Protein AF-A0AA38Q3T3-F1 (afdb_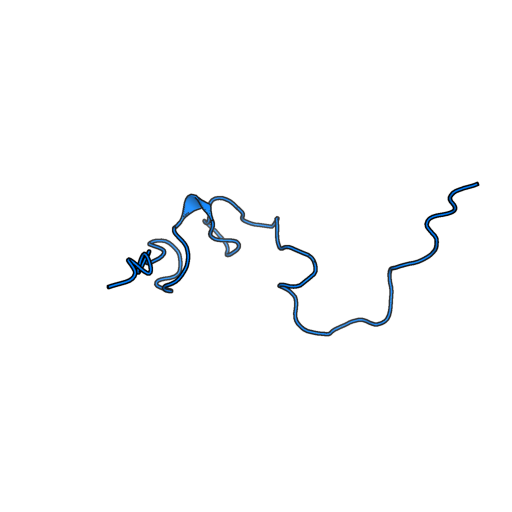monomer)

Mean predicted aligned error: 11.62 Å

Solvent-accessible surface area (backbone atoms only — not comparable to full-atom values): 3564 Å² total; per-residue (Å²): 132,84,83,73,70,76,35,53,9,82,67,76,76,40,70,75,36,38,34,64,68,24,47,51,89,88,21,66,27,45,83,65,64,54,85,84,69,64,78,89,77,69,102,75,84,83,79,78,86,87,79,132

Structure (mmCIF, N/CA/C/O backbone):
data_AF-A0AA38Q3T3-F1
#
_entry.id   AF-A0AA38Q3T3-F1
#
loop_
_atom_site.group_PDB
_atom_site.id
_atom_site.type_symbol
_atom_site.label_atom_id
_atom_site.label_alt_id
_atom_site.label_comp_id
_atom_site.label_asym_id
_atom_site.label_entity_id
_atom_site.label_seq_id
_atom_site.pdbx_PDB_ins_code
_atom_site.Cartn_x
_atom_site.Cartn_y
_atom_site.Cartn_z
_atom_site.occupancy
_atom_site.B_iso_or_equiv
_atom_site.auth_seq_id
_atom_site.auth_comp_id
_atom_site.auth_asym_id
_atom_site.auth_atom_id
_atom_site.pdbx_PDB_model_num
ATOM 1 N N . LYS A 1 1 ? -8.843 15.808 17.847 1.00 40.06 1 LYS A N 1
ATOM 2 C CA . LYS A 1 1 ? -7.768 14.782 17.787 1.00 40.06 1 LYS A CA 1
ATOM 3 C C . LYS A 1 1 ? -7.845 14.134 16.407 1.00 40.06 1 LYS A C 1
ATOM 5 O O . LYS A 1 1 ? -8.877 13.563 16.092 1.00 40.06 1 LYS A O 1
ATOM 10 N N . GLY A 1 2 ? -6.848 14.369 15.549 1.00 45.94 2 GLY A N 1
ATOM 11 C CA . GLY A 1 2 ? -6.894 13.985 14.134 1.00 45.94 2 GLY A CA 1
ATOM 12 C C . GLY A 1 2 ? -6.990 12.473 13.962 1.00 45.94 2 GLY A C 1
ATOM 13 O O . GLY A 1 2 ? -6.129 11.748 14.457 1.00 45.94 2 GLY A O 1
ATOM 14 N N . GLN A 1 3 ? -8.038 12.031 13.273 1.00 51.00 3 GLN A N 1
ATOM 15 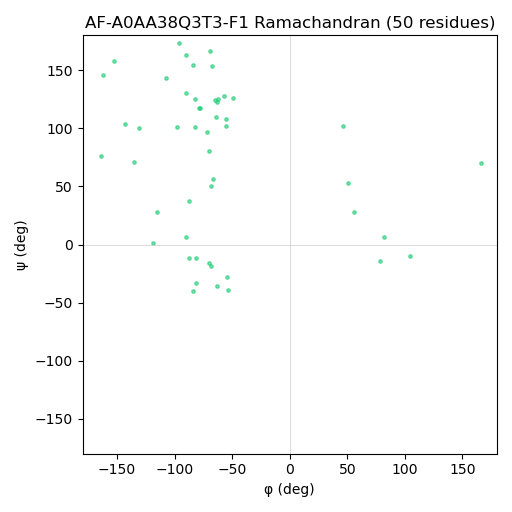C CA . GLN A 1 3 ? -8.255 10.652 12.854 1.00 51.00 3 GLN A CA 1
ATOM 16 C C . GLN A 1 3 ? -7.236 10.338 11.756 1.00 51.00 3 GLN A C 1
ATOM 18 O O . GLN A 1 3 ? -7.508 10.456 10.565 1.00 51.00 3 GLN A O 1
ATOM 23 N N . LYS A 1 4 ?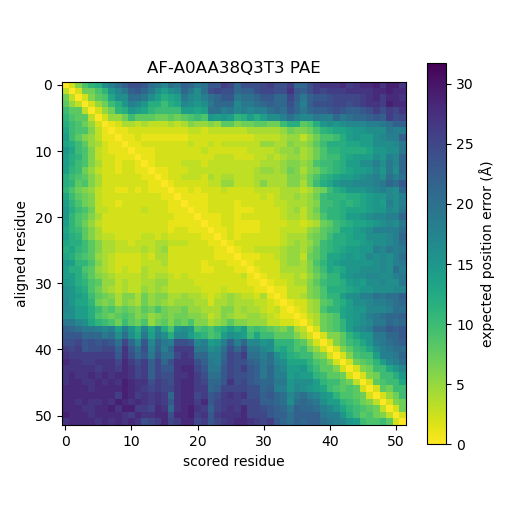 -6.002 10.028 12.156 1.00 54.53 4 LYS A N 1
ATOM 24 C CA . LYS A 1 4 ? -5.028 9.413 11.260 1.00 54.53 4 LYS A CA 1
ATOM 25 C C . LYS A 1 4 ? -5.551 7.998 11.104 1.00 54.53 4 LYS A C 1
ATOM 27 O O . LYS A 1 4 ? -5.417 7.204 12.018 1.00 54.53 4 LYS A O 1
ATOM 32 N N . SER A 1 5 ? -6.287 7.729 10.037 1.00 60.19 5 SER A N 1
ATOM 33 C CA . SER A 1 5 ? -6.810 6.397 9.769 1.00 60.19 5 SER A CA 1
ATOM 34 C C . SER A 1 5 ? -5.630 5.419 9.766 1.00 60.19 5 SER A C 1
ATOM 36 O O . SER A 1 5 ? -4.870 5.387 8.794 1.00 60.19 5 SER A O 1
ATOM 38 N N . ASP A 1 6 ? -5.458 4.671 10.858 1.00 69.31 6 ASP A N 1
ATOM 39 C CA . ASP A 1 6 ? -4.524 3.554 11.030 1.00 69.31 6 ASP A CA 1
ATOM 40 C C . ASP A 1 6 ? -4.976 2.374 10.158 1.00 69.31 6 ASP A C 1
ATOM 42 O O . ASP A 1 6 ? -5.151 1.251 10.623 1.00 69.31 6 ASP A O 1
ATOM 46 N N . LYS A 1 7 ? -5.245 2.633 8.876 1.00 82.00 7 LYS A N 1
ATOM 47 C CA . LYS A 1 7 ? -5.635 1.608 7.916 1.00 82.00 7 LYS A CA 1
ATOM 48 C C . LYS A 1 7 ? -4.461 0.658 7.779 1.00 82.00 7 LYS A C 1
ATOM 50 O O . LYS A 1 7 ? -3.400 1.040 7.279 1.00 82.00 7 LYS A O 1
ATOM 55 N N . GLU A 1 8 ? -4.653 -0.544 8.294 1.00 89.50 8 GLU A N 1
ATOM 56 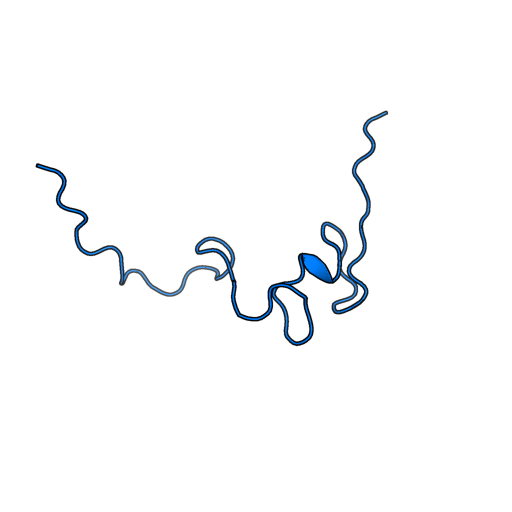C CA . GLU A 1 8 ? -3.729 -1.651 8.164 1.00 89.50 8 GLU A CA 1
ATOM 57 C C . GLU A 1 8 ? -4.079 -2.449 6.914 1.00 89.50 8 GLU A C 1
ATOM 59 O O . GLU A 1 8 ? -5.228 -2.815 6.658 1.00 89.50 8 GLU A O 1
ATOM 64 N N . CYS A 1 9 ? -3.067 -2.704 6.102 1.00 90.94 9 CYS A N 1
ATOM 65 C CA . CYS A 1 9 ? -3.214 -3.479 4.897 1.00 90.94 9 CYS A CA 1
ATOM 66 C C . CYS A 1 9 ? -3.286 -4.963 5.249 1.00 90.94 9 CYS A C 1
ATOM 68 O O . CYS A 1 9 ? -2.301 -5.536 5.703 1.00 90.94 9 CYS A O 1
ATOM 70 N N . THR A 1 10 ? -4.403 -5.617 4.939 1.00 92.38 10 THR A N 1
ATOM 71 C CA . THR A 1 10 ? -4.574 -7.061 5.169 1.00 92.38 10 THR A CA 1
ATOM 72 C C . THR A 1 10 ? -3.729 -7.940 4.240 1.00 92.38 10 THR A C 1
ATOM 74 O O . THR A 1 10 ? -3.534 -9.114 4.526 1.00 92.38 10 THR A O 1
ATOM 77 N N . ASN A 1 11 ? -3.199 -7.397 3.136 1.00 91.31 11 ASN A N 1
ATOM 78 C CA . ASN A 1 11 ? -2.302 -8.133 2.237 1.00 91.31 11 ASN A CA 1
ATOM 79 C C . ASN A 1 11 ? -0.840 -8.112 2.713 1.00 91.31 11 ASN A C 1
ATOM 81 O O . ASN A 1 11 ? -0.153 -9.123 2.614 1.00 91.31 11 ASN A O 1
ATOM 85 N N . CYS A 1 12 ? -0.355 -6.973 3.219 1.00 90.50 12 CYS A N 1
ATOM 86 C CA . CYS A 1 12 ? 1.058 -6.813 3.570 1.00 90.50 12 CYS A CA 1
ATOM 87 C C . CYS A 1 12 ? 1.343 -6.525 5.047 1.00 90.50 12 CYS A C 1
ATOM 89 O O . CYS A 1 12 ? 2.512 -6.332 5.392 1.00 90.50 12 CYS A O 1
ATOM 91 N N . ALA A 1 13 ? 0.300 -6.477 5.880 1.00 89.88 13 ALA A N 1
ATOM 92 C CA . ALA A 1 13 ? 0.334 -6.196 7.316 1.00 89.88 13 ALA A CA 1
ATOM 93 C C . ALA A 1 13 ? 1.017 -4.864 7.690 1.00 89.88 13 ALA A C 1
ATOM 95 O O . ALA A 1 13 ? 1.590 -4.721 8.768 1.00 89.88 13 ALA A O 1
ATOM 96 N N . ARG A 1 14 ? 0.997 -3.870 6.789 1.00 85.75 14 ARG A N 1
ATOM 97 C CA . ARG A 1 14 ? 1.545 -2.526 7.044 1.00 85.75 14 ARG A CA 1
ATOM 98 C C . ARG A 1 14 ? 0.442 -1.502 7.224 1.00 85.75 14 ARG A C 1
ATOM 100 O O . ARG A 1 14 ? -0.554 -1.527 6.510 1.00 85.75 14 ARG A O 1
ATOM 107 N N . LYS A 1 15 ? 0.673 -0.554 8.127 1.00 88.94 15 LYS A N 1
ATOM 108 C CA . LYS A 1 15 ? -0.224 0.576 8.382 1.00 88.94 15 LYS A CA 1
ATOM 109 C C . LYS A 1 15 ? 0.017 1.721 7.396 1.00 88.94 15 LYS A C 1
ATOM 111 O O . LYS A 1 15 ? 1.106 1.853 6.835 1.00 88.94 15 LYS A O 1
ATOM 116 N N . GLY A 1 16 ? -1.014 2.533 7.178 1.00 86.94 16 GLY A N 1
ATOM 117 C CA . GLY A 1 16 ? -1.013 3.701 6.288 1.00 86.94 16 GLY A CA 1
ATOM 118 C C . GLY A 1 16 ? -1.741 3.493 4.954 1.00 86.94 16 GLY A C 1
ATOM 119 O O . GLY A 1 16 ? -1.992 4.464 4.244 1.00 86.94 16 GLY A O 1
ATOM 120 N N . HIS A 1 17 ? -2.130 2.261 4.619 1.00 90.31 17 HIS A N 1
ATOM 121 C CA . HIS A 1 17 ? -2.913 1.930 3.425 1.00 90.31 17 HIS A CA 1
ATOM 122 C C . HIS A 1 17 ? -3.739 0.655 3.657 1.00 90.31 17 HIS A C 1
ATOM 124 O O . HIS A 1 17 ? -3.403 -0.147 4.522 1.00 90.31 17 HIS A O 1
ATOM 130 N N . VAL A 1 18 ? -4.811 0.456 2.889 1.00 92.19 18 VAL A N 1
ATOM 131 C CA . VAL A 1 18 ? -5.612 -0.786 2.897 1.00 92.19 18 VAL A CA 1
ATOM 132 C C . VAL A 1 18 ? -5.169 -1.728 1.771 1.00 92.19 18 VAL A C 1
ATOM 134 O O . VAL A 1 18 ? -4.360 -1.343 0.929 1.00 92.19 18 VAL A O 1
ATOM 137 N N . LYS A 1 19 ? -5.700 -2.960 1.719 1.00 91.56 19 LYS A N 1
ATOM 138 C CA . LYS A 1 19 ? -5.397 -3.927 0.643 1.00 91.56 19 LYS A CA 1
ATOM 139 C C . LYS A 1 19 ? -5.645 -3.355 -0.756 1.00 91.56 19 LYS A C 1
ATOM 141 O O . LYS A 1 19 ? -4.840 -3.612 -1.646 1.00 91.56 19 LYS A O 1
ATOM 146 N N . GLU A 1 20 ? -6.704 -2.570 -0.936 1.00 91.06 20 GLU A N 1
ATOM 147 C CA . GLU A 1 20 ? -7.042 -1.938 -2.221 1.00 91.06 20 GLU A CA 1
ATOM 148 C C . GLU A 1 20 ? -5.972 -0.943 -2.684 1.00 91.06 20 GLU A C 1
ATOM 150 O O . GLU A 1 20 ? -5.645 -0.889 -3.861 1.00 91.06 20 GLU A O 1
ATOM 155 N N . ASP A 1 21 ? -5.348 -0.229 -1.747 1.00 88.81 21 ASP A N 1
ATOM 156 C CA . ASP A 1 21 ? -4.234 0.690 -1.995 1.00 88.81 21 ASP A CA 1
ATOM 157 C C . ASP A 1 21 ? -2.859 0.011 -1.905 1.00 88.81 21 ASP A C 1
ATOM 159 O O . ASP A 1 21 ? -1.825 0.680 -1.921 1.00 88.81 21 ASP A O 1
ATOM 163 N N . CYS A 1 22 ? -2.808 -1.312 -1.750 1.00 91.25 22 CYS A N 1
ATOM 164 C CA . CYS A 1 22 ? -1.545 -2.016 -1.616 1.00 91.25 22 CYS A CA 1
ATOM 165 C C . CYS A 1 22 ? -0.924 -2.269 -2.983 1.00 91.25 22 CYS A C 1
ATOM 167 O O . CYS A 1 22 ? -1.525 -2.906 -3.844 1.00 91.25 22 CYS A O 1
ATOM 169 N N . TYR A 1 23 ? 0.316 -1.815 -3.140 1.00 89.50 23 TYR A N 1
ATOM 170 C CA . TYR A 1 23 ? 1.081 -1.988 -4.371 1.00 89.50 23 TYR A CA 1
ATOM 171 C C . TYR A 1 23 ? 1.849 -3.313 -4.413 1.00 89.50 23 TYR A C 1
ATOM 173 O O . TYR A 1 23 ? 2.365 -3.693 -5.461 1.00 89.50 23 TYR A O 1
ATOM 181 N N . ARG A 1 24 ? 1.941 -4.031 -3.280 1.00 87.06 24 ARG A N 1
ATOM 182 C CA . ARG A 1 24 ? 2.603 -5.343 -3.210 1.00 87.06 24 ARG A CA 1
ATOM 183 C C . ARG A 1 24 ? 1.799 -6.405 -3.961 1.00 87.06 24 ARG A C 1
ATOM 185 O O . ARG A 1 24 ? 0.628 -6.219 -4.280 1.00 87.06 24 ARG A O 1
ATOM 192 N N . LYS A 1 25 ? 2.448 -7.549 -4.195 1.00 88.69 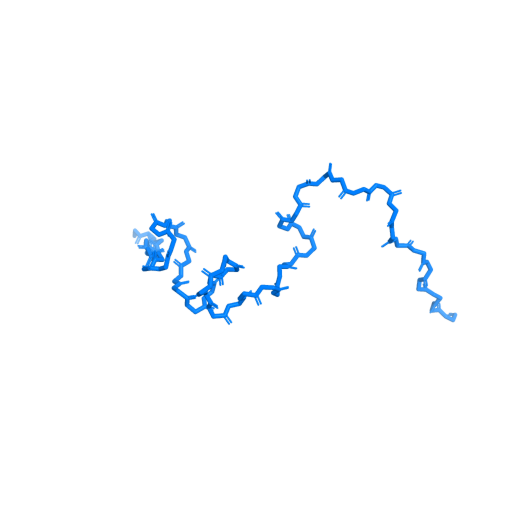25 LYS A N 1
ATOM 193 C CA . LYS A 1 25 ? 1.826 -8.712 -4.825 1.00 88.69 25 LYS A CA 1
ATOM 194 C C . LYS A 1 25 ? 0.580 -9.172 -4.045 1.00 88.69 25 LYS A C 1
ATOM 196 O O . LYS A 1 25 ? 0.653 -9.381 -2.834 1.00 88.69 25 LYS A O 1
ATOM 201 N N . GLY A 1 26 ? -0.550 -9.327 -4.725 1.00 89.12 26 GLY A N 1
ATOM 202 C CA . GLY A 1 26 ? -1.867 -9.652 -4.173 1.00 89.12 26 GLY A CA 1
ATOM 203 C C . GLY A 1 26 ? -2.641 -8.453 -3.607 1.00 89.12 26 GLY A C 1
ATOM 204 O O . GLY A 1 26 ? -3.683 -8.648 -2.970 1.00 89.12 26 GLY A O 1
ATOM 205 N N . GLY A 1 27 ? -2.126 -7.234 -3.785 1.00 92.12 27 GLY A N 1
ATOM 206 C CA . GLY A 1 27 ? -2.796 -5.978 -3.455 1.00 92.12 27 GLY A CA 1
ATOM 207 C C . GLY A 1 27 ? -3.627 -5.429 -4.619 1.00 92.12 27 GLY A C 1
ATOM 208 O O . GLY A 1 27 ? -3.439 -5.822 -5.766 1.00 92.12 27 GLY A O 1
ATOM 209 N N . GLY A 1 28 ? -4.547 -4.504 -4.335 1.00 92.00 28 GLY A N 1
ATOM 210 C CA . GLY A 1 28 ? -5.432 -3.911 -5.350 1.00 92.00 28 GLY A CA 1
ATOM 211 C C . GLY A 1 28 ? -4.715 -3.017 -6.366 1.00 92.00 28 GLY A C 1
ATOM 212 O O . GLY A 1 28 ? -5.229 -2.794 -7.457 1.00 92.00 28 GLY A O 1
ATOM 213 N N . LYS A 1 29 ? -3.504 -2.556 -6.039 1.00 90.62 29 LYS A N 1
ATOM 214 C CA . LYS A 1 29 ? -2.630 -1.769 -6.920 1.00 90.62 29 LYS A CA 1
ATOM 215 C C . LYS A 1 29 ? -1.343 -2.517 -7.261 1.00 90.62 29 LYS A C 1
ATOM 217 O O . LYS A 1 29 ? -0.308 -1.890 -7.493 1.00 90.62 29 LYS A O 1
ATOM 222 N N . GLU A 1 30 ? -1.378 -3.850 -7.265 1.00 89.44 30 GLU A N 1
ATOM 223 C CA . GLU A 1 30 ? -0.237 -4.665 -7.685 1.00 89.44 30 GLU A CA 1
ATOM 224 C C . GLU A 1 30 ? 0.315 -4.164 -9.032 1.00 89.44 30 GLU A C 1
ATOM 226 O O . GLU A 1 30 ? -0.419 -4.000 -10.004 1.00 89.44 30 GLU A O 1
ATOM 231 N N . GLY A 1 31 ? 1.616 -3.868 -9.082 1.00 84.19 31 GLY A N 1
ATOM 232 C CA . GLY A 1 31 ? 2.282 -3.409 -10.307 1.00 84.19 31 GLY A CA 1
ATOM 233 C C . GLY A 1 31 ? 2.057 -1.933 -10.661 1.00 84.19 31 GLY A C 1
ATOM 234 O O . GLY A 1 31 ? 2.841 -1.382 -11.426 1.00 84.19 31 GLY A O 1
ATOM 235 N N . GLN A 1 32 ? 1.089 -1.253 -10.042 1.00 88.00 32 GLN A N 1
ATOM 236 C CA . GLN A 1 32 ? 0.778 0.170 -10.250 1.00 88.00 32 GLN A CA 1
ATOM 237 C C . GLN A 1 32 ? 1.612 1.084 -9.335 1.00 88.00 32 GLN A C 1
ATOM 239 O O . GLN A 1 32 ? 1.108 2.056 -8.773 1.00 88.00 32 GLN A O 1
ATOM 244 N N . TYR A 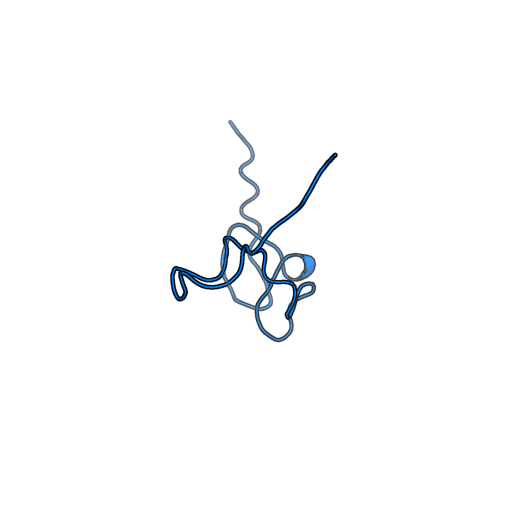1 33 ? 2.883 0.740 -9.106 1.00 81.38 33 TYR A N 1
ATOM 245 C CA . TYR A 1 33 ? 3.754 1.485 -8.196 1.00 81.38 33 TYR A CA 1
ATOM 246 C C . TYR A 1 33 ? 3.939 2.922 -8.700 1.00 81.38 33 TYR A C 1
ATOM 248 O O . TYR A 1 33 ? 4.390 3.103 -9.833 1.00 81.38 33 TYR A O 1
ATOM 256 N N . PRO A 1 34 ? 3.655 3.952 -7.883 1.00 77.94 34 PRO A N 1
ATOM 257 C CA . PRO A 1 34 ? 3.915 5.314 -8.302 1.00 77.94 34 PRO A CA 1
ATOM 258 C C . PRO A 1 34 ? 5.425 5.541 -8.415 1.00 77.94 34 PRO A C 1
ATOM 260 O O . PRO A 1 34 ? 6.223 4.887 -7.737 1.00 77.94 34 PRO A O 1
ATOM 263 N N . SER A 1 35 ? 5.820 6.490 -9.262 1.00 75.75 35 SER A N 1
ATOM 264 C CA . SER A 1 35 ? 7.225 6.789 -9.579 1.00 75.75 35 SER A CA 1
ATOM 265 C C . SER A 1 35 ? 8.088 7.080 -8.344 1.00 75.75 35 SER A C 1
ATOM 267 O O . SER A 1 35 ? 9.275 6.771 -8.334 1.00 75.75 35 SER A O 1
ATOM 269 N N . TRP A 1 36 ? 7.488 7.597 -7.268 1.00 75.38 36 TRP A N 1
ATOM 270 C CA . TRP A 1 36 ? 8.153 7.862 -5.988 1.00 75.38 36 TRP A CA 1
ATOM 271 C C . TRP A 1 36 ? 8.304 6.627 -5.073 1.00 75.38 36 TRP A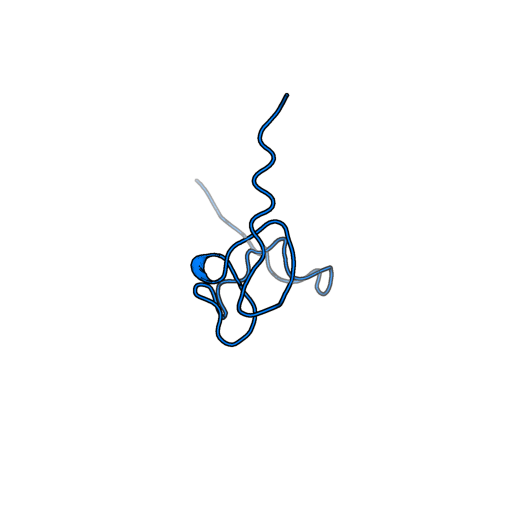 C 1
ATOM 273 O O . TRP A 1 36 ? 9.033 6.691 -4.085 1.00 75.38 36 TRP A O 1
ATOM 283 N N . TRP A 1 37 ? 7.642 5.500 -5.366 1.00 74.50 37 TRP A N 1
ATOM 284 C CA . TRP A 1 37 ? 7.640 4.294 -4.518 1.00 74.50 37 TRP A CA 1
ATOM 285 C C . TRP A 1 37 ? 8.879 3.417 -4.721 1.00 74.50 37 TRP A C 1
ATOM 287 O O . TRP A 1 37 ? 9.361 2.782 -3.777 1.00 74.50 37 TRP A O 1
ATOM 297 N N . ARG A 1 38 ? 9.426 3.359 -5.943 1.00 65.56 38 ARG A N 1
ATOM 298 C CA . ARG A 1 38 ? 10.709 2.691 -6.188 1.00 65.56 38 ARG A CA 1
ATOM 299 C C . ARG A 1 38 ? 11.847 3.641 -5.835 1.00 65.56 38 ARG A C 1
ATOM 301 O O . ARG A 1 38 ? 12.226 4.514 -6.607 1.00 65.56 38 ARG A O 1
ATOM 308 N N . GLY A 1 39 ? 12.418 3.429 -4.654 1.00 61.31 39 GLY A N 1
ATOM 309 C CA . GLY A 1 39 ? 13.635 4.099 -4.219 1.00 61.31 39 GLY A CA 1
ATOM 310 C C . GLY A 1 39 ? 14.787 3.899 -5.209 1.00 61.31 39 GLY A C 1
ATOM 311 O O . GLY A 1 39 ? 15.372 2.824 -5.288 1.00 61.31 39 GLY A O 1
ATOM 312 N N . LYS A 1 40 ? 15.120 4.973 -5.928 1.00 56.38 40 LYS A N 1
ATOM 313 C CA . LYS A 1 40 ? 16.489 5.404 -6.256 1.00 56.38 40 LYS A CA 1
ATOM 314 C C . LYS A 1 40 ? 17.427 4.340 -6.855 1.00 56.38 40 LYS A C 1
ATOM 316 O O . LYS A 1 40 ? 18.559 4.173 -6.418 1.00 56.38 40 LYS A O 1
ATOM 321 N N . LYS A 1 41 ? 16.971 3.686 -7.913 1.00 53.06 41 LYS A N 1
ATOM 322 C CA . LYS A 1 41 ? 17.771 3.251 -9.069 1.00 53.06 41 LYS A CA 1
ATOM 323 C C . LYS A 1 41 ? 16.789 3.472 -10.221 1.00 53.06 41 LYS A C 1
ATOM 325 O O . LYS A 1 41 ? 15.777 2.794 -10.249 1.00 53.06 41 LYS A O 1
ATOM 330 N N . GLU A 1 42 ? 16.870 4.493 -11.061 1.00 49.41 42 GLU A N 1
ATOM 331 C CA . GLU A 1 42 ? 18.003 4.879 -11.889 1.00 49.41 42 GLU A CA 1
ATOM 332 C C . GLU A 1 42 ? 17.819 6.331 -12.354 1.00 49.41 42 GLU A C 1
ATOM 334 O O . GLU A 1 42 ? 16.707 6.778 -12.633 1.00 49.41 42 GLU A O 1
ATOM 339 N N . THR A 1 43 ? 18.925 7.057 -12.479 1.00 52.09 43 THR A N 1
ATOM 340 C CA . THR A 1 43 ? 19.054 8.305 -13.241 1.00 52.09 43 THR A CA 1
ATOM 341 C C . THR A 1 43 ? 18.875 8.033 -14.747 1.00 52.09 43 THR A C 1
ATOM 343 O O . THR A 1 43 ? 19.784 8.287 -15.528 1.00 52.09 43 THR A O 1
ATOM 346 N N . ALA A 1 44 ? 17.755 7.445 -15.177 1.00 53.72 44 ALA A N 1
ATOM 347 C CA . ALA A 1 44 ? 17.536 7.092 -16.581 1.00 53.72 44 ALA A CA 1
ATOM 348 C C . ALA A 1 44 ? 16.053 6.810 -16.885 1.00 53.72 44 ALA A C 1
ATOM 350 O O . ALA A 1 44 ? 15.662 5.655 -16.974 1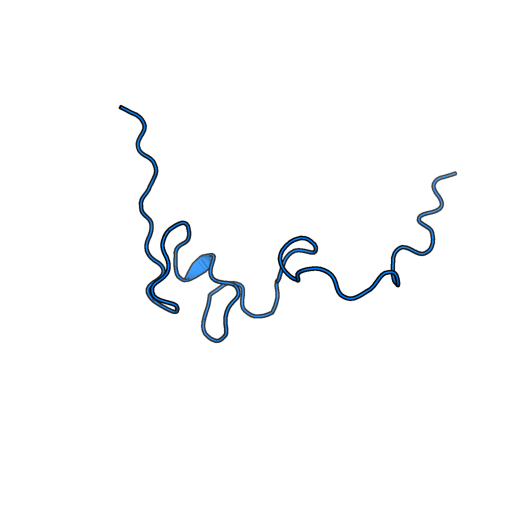.00 53.72 44 ALA A O 1
ATOM 351 N N . ALA A 1 45 ? 15.228 7.858 -17.000 1.00 53.16 45 ALA A N 1
ATOM 352 C CA . ALA A 1 45 ? 14.059 7.940 -17.900 1.00 53.16 45 ALA A CA 1
ATOM 353 C C . ALA A 1 45 ? 13.171 9.138 -17.517 1.00 53.16 45 ALA A C 1
ATOM 355 O O . ALA A 1 45 ? 12.057 8.992 -17.025 1.00 53.16 45 ALA A O 1
ATOM 356 N N . SER A 1 46 ? 13.663 10.349 -17.758 1.00 45.47 46 SER A N 1
ATOM 357 C CA . SER A 1 46 ? 12.768 11.438 -18.157 1.00 45.47 46 SER A CA 1
ATOM 358 C C . SER A 1 46 ? 13.439 12.166 -19.308 1.00 45.47 46 SER A C 1
ATOM 360 O O . SER A 1 46 ? 14.023 13.238 -19.167 1.00 45.47 46 SER A O 1
ATOM 362 N N . THR A 1 47 ? 13.459 11.484 -20.448 1.00 48.94 47 THR A N 1
ATOM 363 C CA . THR A 1 47 ? 13.745 12.115 -21.727 1.00 48.94 47 THR A CA 1
ATOM 364 C C . THR A 1 47 ? 12.467 12.823 -22.163 1.00 48.94 47 THR A C 1
ATOM 366 O O . THR A 1 47 ? 11.454 12.169 -22.379 1.00 48.94 47 THR A O 1
ATOM 369 N N . ASN A 1 48 ? 12.563 14.148 -22.271 1.00 60.41 48 ASN A N 1
ATOM 370 C CA . ASN A 1 48 ? 11.768 15.050 -23.109 1.00 60.41 48 ASN A CA 1
ATOM 371 C C . ASN A 1 48 ? 10.238 14.883 -23.123 1.00 60.41 48 ASN A C 1
ATOM 373 O O . ASN A 1 48 ? 9.689 14.131 -23.924 1.00 60.41 48 ASN A O 1
ATOM 377 N N . ALA A 1 49 ? 9.551 15.758 -22.386 1.00 55.06 49 ALA A N 1
ATOM 378 C CA . ALA A 1 49 ? 8.258 16.275 -22.821 1.00 55.06 49 ALA A CA 1
ATOM 379 C C . ALA A 1 49 ? 8.496 17.648 -23.472 1.00 55.06 49 ALA A C 1
ATOM 381 O O . ALA A 1 49 ? 8.723 18.642 -22.786 1.00 55.06 49 ALA A O 1
ATOM 382 N N . ASN A 1 50 ? 8.511 17.673 -24.806 1.00 69.00 50 ASN A N 1
ATOM 383 C CA . ASN A 1 50 ? 8.338 18.889 -25.593 1.00 69.00 50 ASN A CA 1
ATOM 384 C C . ASN A 1 50 ? 6.915 19.417 -25.342 1.00 69.00 50 ASN A C 1
ATOM 386 O O . ASN A 1 50 ? 5.951 18.675 -25.531 1.00 69.00 50 ASN A O 1
ATOM 390 N N . LEU A 1 51 ? 6.791 20.673 -24.912 1.00 54.88 51 LEU A N 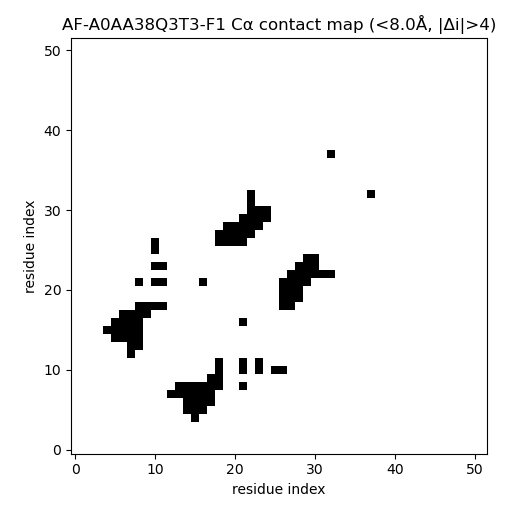1
ATOM 391 C CA . LEU A 1 51 ? 5.553 21.434 -25.036 1.00 54.88 51 LEU A CA 1
ATOM 392 C C . LEU A 1 51 ? 5.906 22.803 -25.633 1.00 54.88 51 LEU A C 1
ATOM 394 O O . LEU A 1 51 ? 6.470 23.642 -24.937 1.00 54.88 51 LEU A O 1
ATOM 398 N N . SER A 1 52 ? 5.644 22.877 -26.943 1.00 53.12 52 SER A N 1
ATOM 399 C CA . SER A 1 52 ? 5.520 23.993 -27.899 1.00 53.12 52 SER A CA 1
ATOM 400 C C . SER A 1 52 ? 6.021 25.384 -27.527 1.00 53.12 52 SER A C 1
ATOM 402 O O . SER A 1 52 ? 5.429 26.008 -26.621 1.00 53.12 52 SER A O 1
#

Sequence (52 aa):
KGQKSDKECTNCARKGHVKEDCYRKGGGKEGQYPSWWRGKKETAASTNANLS

Foldseek 3Di:
DDCQPQAAAPVPRHGDDYQCPDCDPNRVNPVVQPPVRDPDPDPDDDPDDDDD

InterPro domains:
  IPR001878 Zinc finger, CCHC-type [PS50158] (9-22)
  IPR036875 Zinc finger, CCHC-type superfamily [SSF57756] (3-33)

Organism: NCBI:txid2804962

Radius of gyration: 15.7 Å; Cα contacts (8 Å, |Δi|>4): 56; chains: 1; bounding box: 27×34×46 Å

Nearest PDB structures (foldseek):
  4kvb-assembly1_N  TM=7.394E-01  e=9.156E+00  Thermus thermophilus HB27

Secondary structure (DSSP, 8-state):
-------B-TTT--BTS-GGG--STTSTTTT---TTTS-S--S---------

pLDDT: mean 74.26, std 17.08, range [40.06, 92.38]